Protein AF-A0A4Q3RCZ6-F1 (afdb_monomer)

Secondary structure (DSSP, 8-state):
---------HHHHHHHHHHHHHHHHHHHHHHHHIIIIIIS---TTS-TT-SSS--GGGG-HHHHHHHHHHHHHHHHHHHHHHHHHHHTT-HHHHHHHHHHHHHHHHHHHHHT---

Sequence (115 aa):
MTTLNIQRDKSAWLLFIATLLMTGLFAFINLSEFVTVGVLKQTSGYPFGGEGPTPWFYKSAQLYATVNLVFGLLYLLSLAIGVWAFIRVKKNVLIFCFSVSLFLILLQLLTGQSD

Nearest PDB structures (foldseek):
  6k4j-assembly1_A  TM=5.058E-01  e=6.735E+00  Homo sapiens

pLDDT: mean 89.98, std 12.88, range [39.69, 98.31]

Mean predicted aligned error: 5.43 Å

Radius of gyration: 17.47 Å; Cα contacts (8 Å, |Δi|>4): 115; chains: 1; bounding box: 36×32×52 Å

Structure (mmCIF, N/CA/C/O backbone):
data_AF-A0A4Q3RCZ6-F1
#
_entry.id   AF-A0A4Q3RCZ6-F1
#
loop_
_atom_site.group_PDB
_atom_site.id
_atom_site.type_symbol
_atom_site.label_atom_id
_atom_site.label_alt_id
_atom_site.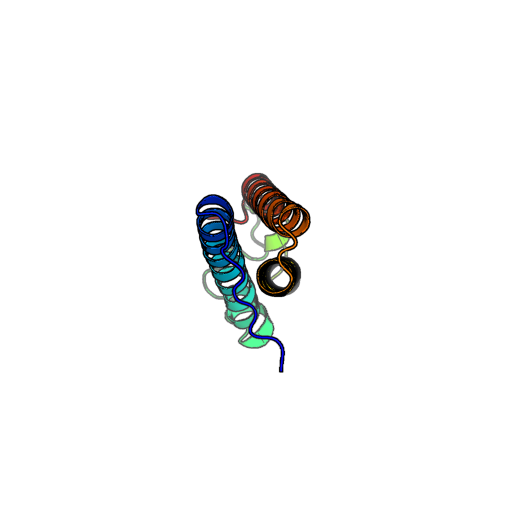label_comp_id
_atom_site.label_asym_id
_atom_site.label_entity_id
_atom_site.label_seq_id
_atom_site.pdbx_PDB_ins_code
_atom_site.Cartn_x
_atom_site.Cartn_y
_atom_site.Cartn_z
_atom_site.occupancy
_atom_site.B_iso_or_equiv
_atom_site.auth_seq_id
_atom_site.auth_comp_id
_atom_site.auth_asym_id
_atom_site.auth_atom_id
_atom_site.pdbx_PDB_model_num
ATOM 1 N N . MET A 1 1 ? -12.227 -18.454 28.952 1.00 40.47 1 MET A N 1
ATOM 2 C CA . MET A 1 1 ? -12.455 -18.234 27.508 1.00 40.47 1 MET A CA 1
ATOM 3 C C . MET A 1 1 ? -13.418 -17.060 27.391 1.00 40.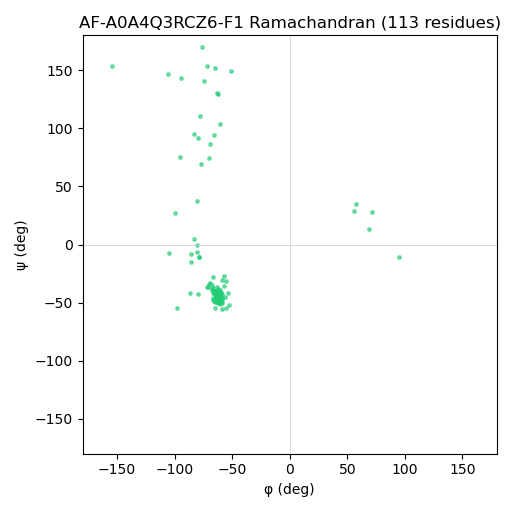47 1 MET A C 1
ATOM 5 O O . MET A 1 1 ? -14.615 -17.235 27.557 1.00 40.47 1 MET A O 1
ATOM 9 N N . THR A 1 2 ? -12.898 -15.836 27.313 1.00 39.69 2 THR A N 1
ATOM 10 C CA . THR A 1 2 ? -13.709 -14.612 27.384 1.00 39.69 2 THR A CA 1
ATOM 11 C C . THR A 1 2 ? -14.388 -14.402 26.038 1.00 39.69 2 THR A C 1
ATOM 13 O O . THR A 1 2 ? -13.726 -14.131 25.039 1.00 39.69 2 THR A O 1
ATOM 16 N N . THR A 1 3 ? -15.706 -14.570 25.995 1.00 45.50 3 THR A N 1
ATOM 17 C CA . THR A 1 3 ? -16.533 -14.227 24.839 1.00 45.50 3 THR A CA 1
ATOM 18 C C . THR A 1 3 ? -16.384 -12.732 24.567 1.00 45.50 3 THR A C 1
ATOM 20 O O . THR A 1 3 ? -16.924 -11.905 25.301 1.00 45.50 3 THR A O 1
ATOM 23 N N . LEU A 1 4 ? -15.613 -12.375 23.538 1.00 49.81 4 LEU A N 1
ATOM 24 C CA . LEU A 1 4 ? -15.500 -11.008 23.034 1.00 49.81 4 LEU A CA 1
ATOM 25 C C . LEU A 1 4 ? -16.815 -10.629 22.342 1.00 49.81 4 LEU A C 1
ATOM 27 O O . LEU A 1 4 ? -16.893 -10.568 21.118 1.00 49.81 4 LEU A O 1
ATOM 31 N N . ASN A 1 5 ? -17.861 -10.369 23.127 1.00 50.25 5 ASN A N 1
ATOM 32 C CA . ASN A 1 5 ? -19.045 -9.672 22.644 1.00 50.25 5 ASN A CA 1
ATOM 33 C C . ASN A 1 5 ? -18.709 -8.176 22.548 1.00 50.25 5 ASN A C 1
ATOM 35 O O . ASN A 1 5 ? -19.121 -7.363 23.371 1.00 50.25 5 ASN A O 1
ATOM 39 N N . ILE A 1 6 ? -17.846 -7.824 21.592 1.00 58.03 6 ILE A N 1
ATOM 40 C CA . ILE A 1 6 ? -17.531 -6.432 21.286 1.00 58.03 6 ILE A CA 1
ATOM 41 C C . ILE A 1 6 ? -18.628 -5.943 20.348 1.00 58.03 6 ILE A C 1
ATOM 43 O O . ILE A 1 6 ? -18.549 -6.117 19.129 1.00 58.03 6 ILE A O 1
ATOM 47 N N . GLN A 1 7 ? -19.652 -5.314 20.916 1.00 67.00 7 GLN A N 1
ATOM 48 C CA . GLN A 1 7 ? -20.619 -4.549 20.143 1.00 67.00 7 GLN A CA 1
ATOM 49 C C . GLN A 1 7 ? -19.890 -3.336 19.538 1.00 67.00 7 GLN A C 1
ATOM 51 O O . GLN A 1 7 ? -19.687 -2.315 20.192 1.00 67.00 7 GLN A O 1
ATOM 56 N N . ARG A 1 8 ? -19.408 -3.476 18.298 1.00 72.81 8 ARG A N 1
ATOM 57 C CA . ARG A 1 8 ? -18.763 -2.384 17.556 1.00 72.81 8 ARG A CA 1
ATOM 58 C C . ARG A 1 8 ? -19.815 -1.389 17.081 1.00 72.81 8 ARG A C 1
ATOM 60 O O . ARG A 1 8 ? -20.884 -1.784 16.614 1.00 72.81 8 ARG A O 1
ATOM 67 N N . ASP A 1 9 ? -19.484 -0.103 17.142 1.00 84.00 9 ASP A N 1
ATOM 68 C CA . ASP A 1 9 ? -20.314 0.921 16.520 1.00 84.00 9 ASP A CA 1
ATOM 69 C C . ASP A 1 9 ? -20.333 0.736 14.983 1.00 84.00 9 ASP A C 1
ATOM 71 O O . ASP A 1 9 ? -19.399 0.197 14.375 1.00 84.00 9 ASP A O 1
ATOM 75 N N . LYS A 1 10 ? -21.423 1.158 14.329 1.00 88.44 10 LYS A N 1
ATOM 76 C CA . LYS A 1 10 ? -21.555 1.059 12.862 1.00 88.44 10 LYS A CA 1
ATOM 77 C C . LYS A 1 10 ? -20.433 1.819 12.140 1.00 88.44 10 LYS A C 1
ATOM 79 O O . LYS A 1 10 ? -20.000 1.407 11.069 1.00 88.44 10 LYS A O 1
ATOM 84 N N . SER A 1 11 ? -19.933 2.900 12.743 1.00 89.44 11 SER A N 1
ATOM 85 C CA . SER A 1 11 ? -18.878 3.735 12.161 1.00 89.44 11 SER A CA 1
ATOM 86 C C . SER A 1 11 ? -17.527 3.020 12.058 1.00 89.44 11 SER A C 1
ATOM 88 O O . SER A 1 11 ? -16.815 3.210 11.081 1.00 89.44 11 SER A O 1
ATOM 90 N N . ALA A 1 12 ? -17.183 2.158 13.015 1.00 89.88 12 ALA A N 1
ATOM 91 C CA . ALA A 1 12 ? -15.951 1.385 13.030 1.00 89.88 12 ALA A CA 1
ATOM 92 C C . ALA A 1 12 ? -15.990 0.282 11.974 1.00 89.88 12 ALA A C 1
ATOM 94 O O . ALA A 1 12 ? -14.972 0.017 11.343 1.00 89.88 12 ALA A O 1
ATOM 95 N N . TRP A 1 13 ? -17.160 -0.324 11.749 1.00 92.81 13 TRP A N 1
ATOM 96 C CA . TRP A 1 13 ? -17.368 -1.248 10.633 1.00 92.81 13 TRP A CA 1
ATOM 97 C C . TRP A 1 13 ? -17.206 -0.553 9.285 1.00 92.81 13 TRP A C 1
ATOM 99 O O . TRP A 1 13 ? -16.440 -1.029 8.453 1.00 92.81 13 TRP A O 1
ATOM 109 N N . LEU A 1 14 ? -17.869 0.591 9.090 1.00 95.00 14 LEU A N 1
ATOM 110 C CA . LEU A 1 14 ? -17.752 1.373 7.857 1.00 95.00 14 LEU A CA 1
ATOM 111 C C . LEU A 1 14 ? -16.306 1.804 7.596 1.00 95.00 14 LEU A C 1
ATOM 113 O O . LEU A 1 14 ? -15.786 1.583 6.506 1.00 95.00 14 LEU A O 1
ATOM 117 N N . LEU A 1 15 ? -15.634 2.349 8.612 1.00 94.88 15 LEU A N 1
ATOM 118 C CA . LEU A 1 15 ? -14.241 2.774 8.508 1.00 94.88 15 LEU A CA 1
ATOM 119 C C . LEU A 1 15 ? -13.305 1.599 8.208 1.00 94.88 15 LEU A C 1
ATOM 121 O O . LEU A 1 15 ? -12.370 1.747 7.424 1.00 94.88 15 LEU A O 1
ATOM 125 N N . PHE A 1 16 ? -13.554 0.430 8.803 1.00 95.69 16 PHE A N 1
ATOM 126 C CA . PHE A 1 16 ? -12.751 -0.762 8.553 1.00 95.69 16 PHE A CA 1
ATOM 127 C C . PHE A 1 16 ? -12.923 -1.263 7.125 1.00 95.69 16 PHE A C 1
ATOM 129 O O . PHE A 1 16 ? -11.924 -1.483 6.452 1.00 95.69 16 PHE A O 1
ATOM 136 N N . ILE A 1 17 ? -14.163 -1.383 6.645 1.00 96.88 17 ILE A N 1
ATOM 137 C CA . ILE A 1 17 ? -14.449 -1.813 5.271 1.00 96.88 17 ILE A CA 1
ATOM 138 C C . ILE A 1 17 ? -13.820 -0.837 4.271 1.00 96.88 17 ILE A C 1
ATOM 140 O O . ILE A 1 17 ? -13.135 -1.275 3.352 1.00 96.88 17 ILE A O 1
ATOM 144 N N . ALA A 1 18 ? -13.978 0.473 4.483 1.00 96.56 18 ALA A N 1
ATOM 145 C CA . ALA A 1 18 ? -13.370 1.492 3.629 1.00 96.56 18 ALA A CA 1
ATOM 146 C C . ALA A 1 18 ? -11.835 1.388 3.616 1.00 96.56 18 ALA A C 1
ATOM 148 O O . ALA A 1 18 ? -11.226 1.350 2.549 1.00 96.56 18 ALA A O 1
ATOM 149 N N . THR A 1 19 ? -11.210 1.278 4.793 1.00 96.62 19 THR A N 1
ATOM 150 C CA . THR A 1 19 ? -9.753 1.100 4.913 1.00 96.62 19 THR A CA 1
ATOM 151 C C . THR A 1 19 ? -9.289 -0.180 4.227 1.00 96.62 19 THR A C 1
ATOM 153 O O . THR A 1 19 ? -8.299 -0.153 3.502 1.00 96.62 19 THR A O 1
ATOM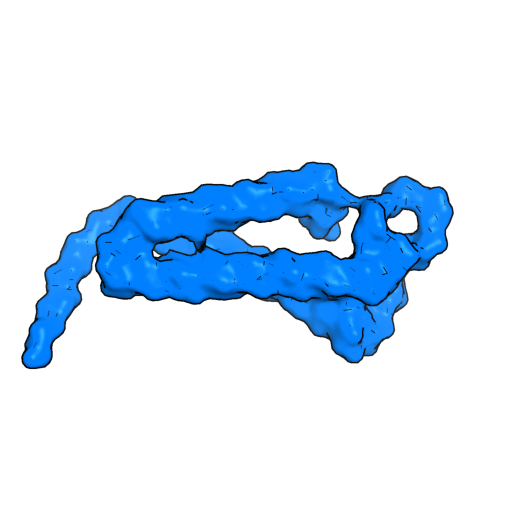 156 N N . LEU A 1 20 ? -9.994 -1.293 4.433 1.00 97.50 20 LEU A N 1
ATOM 157 C CA . LEU A 1 20 ? -9.631 -2.605 3.908 1.00 97.50 20 LEU A CA 1
ATOM 158 C C . LEU A 1 20 ? -9.723 -2.652 2.384 1.00 97.50 20 LEU A C 1
ATOM 160 O O . LEU A 1 20 ? -8.786 -3.113 1.742 1.00 97.50 20 LEU A O 1
ATOM 164 N N . LEU A 1 21 ? -10.813 -2.142 1.805 1.00 97.38 21 LEU A N 1
ATOM 165 C CA . LEU A 1 21 ? -10.971 -2.081 0.352 1.00 97.38 21 LEU A CA 1
ATOM 166 C C . LEU A 1 21 ? -9.905 -1.188 -0.279 1.00 97.38 21 LEU A C 1
ATOM 168 O O . LEU A 1 21 ? -9.272 -1.587 -1.250 1.00 97.38 21 LEU A O 1
ATOM 172 N N . MET A 1 22 ? -9.667 -0.013 0.303 1.00 95.94 22 MET A N 1
ATOM 173 C CA . MET A 1 22 ? -8.689 0.940 -0.209 1.00 95.94 22 MET A CA 1
ATOM 174 C C . MET A 1 22 ? -7.261 0.383 -0.127 1.00 95.94 22 MET A C 1
ATOM 176 O O . MET A 1 22 ? -6.571 0.287 -1.135 1.00 95.94 22 MET A O 1
ATOM 180 N N . THR A 1 23 ? -6.816 -0.045 1.055 1.00 97.25 23 THR A N 1
ATOM 181 C CA . THR A 1 23 ? -5.457 -0.588 1.229 1.00 97.25 23 THR A CA 1
ATOM 182 C C . THR A 1 23 ? -5.254 -1.899 0.479 1.00 97.25 23 THR A C 1
ATOM 184 O O . THR A 1 23 ? -4.206 -2.084 -0.129 1.00 97.25 23 THR A O 1
ATOM 187 N N . GLY A 1 24 ? -6.250 -2.787 0.468 1.00 97.06 24 GLY A N 1
ATOM 188 C CA . GLY A 1 24 ? -6.190 -4.050 -0.263 1.00 97.06 24 GLY A CA 1
ATOM 189 C C . GLY A 1 24 ? -6.080 -3.849 -1.772 1.00 97.06 24 GLY A C 1
ATOM 190 O O . GLY A 1 24 ? -5.207 -4.445 -2.399 1.00 97.06 24 GLY A O 1
ATOM 191 N N . LEU A 1 25 ? -6.912 -2.973 -2.347 1.00 97.00 25 LEU A N 1
ATOM 192 C CA . LEU A 1 25 ? -6.886 -2.667 -3.779 1.00 97.00 25 LEU A CA 1
ATOM 193 C C . LEU A 1 25 ? -5.546 -2.056 -4.198 1.00 97.00 25 LEU A C 1
ATOM 195 O O . LEU A 1 25 ? -4.913 -2.542 -5.132 1.00 97.00 25 LEU A O 1
ATOM 199 N N . PHE A 1 26 ? -5.081 -1.025 -3.492 1.00 96.94 26 PHE A N 1
ATOM 200 C CA . PHE A 1 26 ? -3.835 -0.354 -3.855 1.00 96.94 26 PHE A CA 1
ATOM 201 C C . PHE A 1 26 ? -2.597 -1.221 -3.594 1.00 96.94 26 PHE A C 1
ATOM 203 O O . PHE A 1 26 ? -1.655 -1.174 -4.387 1.00 96.94 26 PHE A O 1
ATOM 210 N N . ALA A 1 27 ? -2.598 -2.060 -2.551 1.00 98.06 27 ALA A N 1
ATOM 211 C CA . ALA A 1 27 ? -1.555 -3.066 -2.367 1.00 98.06 27 ALA A CA 1
ATOM 212 C C . ALA A 1 27 ? -1.522 -4.043 -3.548 1.00 98.06 27 ALA A C 1
ATOM 214 O O . ALA A 1 27 ? -0.448 -4.310 -4.080 1.00 98.06 27 ALA A O 1
ATOM 215 N N . PHE A 1 28 ? -2.686 -4.539 -3.982 1.00 97.50 28 PHE A N 1
ATOM 216 C CA . PHE A 1 28 ? -2.784 -5.461 -5.110 1.00 97.50 28 PHE A CA 1
ATOM 217 C C . PHE A 1 28 ? -2.248 -4.843 -6.404 1.00 97.50 28 PHE A C 1
ATOM 219 O O . PHE A 1 28 ? -1.369 -5.437 -7.020 1.00 97.50 28 PHE A O 1
ATOM 226 N N . ILE A 1 29 ? -2.704 -3.639 -6.771 1.00 96.81 29 ILE A N 1
ATOM 227 C CA . ILE A 1 29 ? -2.252 -2.933 -7.982 1.00 96.81 29 ILE A CA 1
ATOM 228 C C . ILE A 1 29 ? -0.726 -2.779 -7.968 1.00 96.81 29 ILE A C 1
ATOM 230 O O . ILE A 1 29 ? -0.040 -3.261 -8.866 1.00 96.81 29 ILE A O 1
ATOM 234 N N . ASN A 1 30 ? -0.172 -2.196 -6.904 1.00 97.62 30 ASN A N 1
ATOM 235 C CA . ASN A 1 30 ? 1.260 -1.908 -6.826 1.00 97.62 30 ASN A CA 1
ATOM 236 C C . ASN A 1 30 ? 2.113 -3.193 -6.792 1.00 97.62 30 ASN A C 1
ATOM 238 O O . ASN A 1 30 ? 3.138 -3.287 -7.465 1.00 97.62 30 ASN A O 1
ATOM 242 N N . LEU A 1 31 ? 1.697 -4.222 -6.049 1.00 98.00 31 LEU A N 1
ATOM 243 C CA . LEU A 1 31 ? 2.427 -5.494 -6.034 1.00 98.00 31 LEU A CA 1
ATOM 244 C C . LEU A 1 31 ? 2.311 -6.239 -7.367 1.00 98.00 31 LEU A C 1
ATOM 246 O O . LEU A 1 31 ? 3.272 -6.891 -7.768 1.00 98.00 31 LEU A O 1
ATOM 250 N N . SER A 1 32 ? 1.179 -6.125 -8.067 1.00 97.50 32 SER A N 1
ATOM 251 C CA . SER A 1 32 ? 1.014 -6.714 -9.397 1.00 97.50 32 SER A CA 1
ATOM 252 C C . SER A 1 32 ? 1.966 -6.078 -10.411 1.00 97.50 32 SER A C 1
ATOM 254 O O . SER A 1 32 ? 2.677 -6.807 -11.097 1.00 97.50 32 SER A O 1
ATOM 256 N N . GLU A 1 33 ? 2.107 -4.750 -10.404 1.00 96.44 33 GLU A N 1
ATOM 257 C CA . GLU A 1 33 ? 3.082 -4.033 -11.234 1.00 96.44 33 GLU A CA 1
ATOM 258 C C . GLU A 1 33 ? 4.527 -4.423 -10.901 1.00 96.44 33 GLU A C 1
ATOM 260 O O . GLU A 1 33 ? 5.348 -4.663 -11.792 1.00 96.44 33 GLU A O 1
ATOM 265 N N . PHE A 1 34 ? 4.850 -4.569 -9.611 1.00 97.56 34 PHE A N 1
ATOM 266 C CA . PHE A 1 34 ? 6.154 -5.088 -9.200 1.00 97.56 34 PHE A CA 1
ATOM 267 C C . PHE A 1 34 ? 6.403 -6.509 -9.724 1.00 97.56 34 PHE A C 1
ATOM 269 O O . PHE A 1 34 ? 7.507 -6.802 -10.184 1.00 97.56 34 PHE A O 1
ATOM 276 N N . VAL A 1 35 ? 5.411 -7.40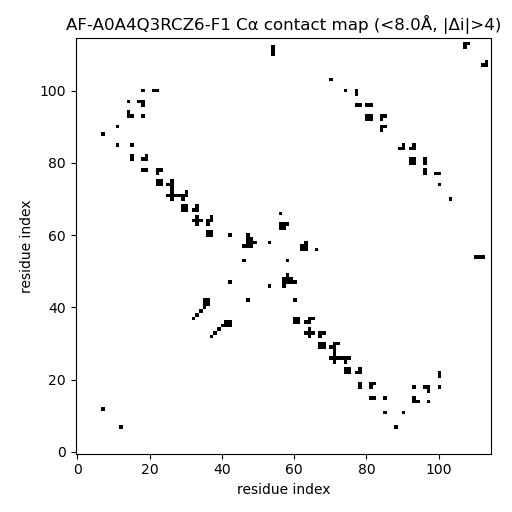0 -9.678 1.00 97.81 35 VAL A N 1
ATOM 277 C CA . VAL A 1 35 ? 5.558 -8.760 -10.213 1.00 97.81 35 VAL A CA 1
ATOM 278 C C . VAL A 1 35 ? 5.752 -8.717 -11.729 1.00 97.81 35 VAL A C 1
ATOM 280 O O . VAL A 1 35 ? 6.712 -9.303 -12.223 1.00 97.81 35 VAL A O 1
ATOM 283 N N . THR A 1 36 ? 4.916 -7.986 -12.461 1.00 97.00 36 THR A N 1
ATOM 284 C CA . THR A 1 36 ? 4.976 -7.869 -13.925 1.00 97.00 36 THR A CA 1
ATOM 285 C C . THR A 1 36 ? 6.320 -7.316 -14.402 1.00 97.00 36 THR A C 1
ATOM 287 O O . THR A 1 36 ? 7.036 -7.964 -15.172 1.00 97.00 36 THR A O 1
ATOM 290 N N . VAL A 1 37 ? 6.726 -6.150 -13.899 1.00 96.81 37 VAL A N 1
ATOM 291 C CA . VAL A 1 37 ? 7.933 -5.459 -14.378 1.00 96.81 37 VAL A CA 1
ATOM 292 C C . VAL A 1 37 ? 9.191 -5.946 -13.656 1.00 96.81 37 VAL A C 1
ATOM 294 O O . VAL A 1 37 ? 10.242 -6.154 -14.268 1.00 96.81 37 VAL A O 1
ATOM 297 N N . GLY A 1 38 ? 9.109 -6.142 -12.343 1.00 95.19 38 GLY A N 1
ATOM 298 C CA . GLY A 1 38 ? 10.248 -6.475 -11.489 1.00 95.19 38 GLY A CA 1
ATOM 299 C C . GLY A 1 38 ? 10.646 -7.947 -11.535 1.00 95.19 38 GLY A C 1
ATOM 300 O O . GLY A 1 38 ? 11.843 -8.236 -11.614 1.00 95.19 38 GLY A O 1
ATOM 301 N N . VAL A 1 39 ? 9.674 -8.864 -11.515 1.00 96.75 39 VAL A N 1
ATOM 302 C CA . VAL A 1 39 ? 9.921 -10.317 -11.457 1.00 96.75 39 VAL A CA 1
ATOM 303 C C . VAL A 1 39 ? 9.846 -10.949 -12.843 1.00 96.75 39 VAL A C 1
ATOM 305 O O . VAL A 1 39 ? 10.808 -11.577 -13.277 1.00 96.75 39 VAL A O 1
ATOM 308 N N . LEU A 1 40 ? 8.738 -10.745 -13.559 1.00 97.19 40 LEU A N 1
ATOM 309 C CA . LEU A 1 40 ? 8.497 -11.333 -14.880 1.00 97.19 40 LEU A CA 1
ATOM 310 C C . LEU A 1 40 ? 9.230 -10.597 -16.008 1.00 97.19 40 LEU A C 1
ATOM 312 O O . LEU A 1 40 ? 9.284 -11.104 -17.126 1.00 97.19 40 LEU A O 1
ATOM 316 N N . LYS A 1 41 ? 9.807 -9.421 -15.720 1.00 96.06 41 LYS A N 1
ATOM 317 C CA . LYS A 1 41 ? 10.546 -8.580 -16.679 1.00 96.06 41 LYS A CA 1
ATOM 318 C C . LYS A 1 41 ? 9.727 -8.216 -17.923 1.00 96.06 41 LYS A C 1
ATOM 320 O O . LYS A 1 41 ? 10.286 -7.973 -18.990 1.00 96.06 41 LYS A O 1
ATOM 325 N N . GLN A 1 42 ? 8.405 -8.147 -17.788 1.00 95.50 42 GL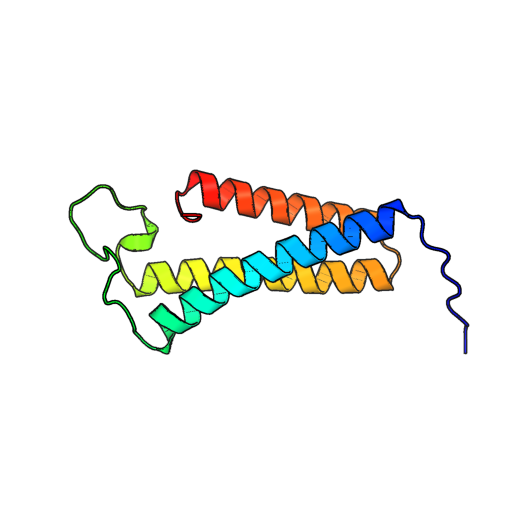N A N 1
ATOM 326 C CA . GLN A 1 42 ? 7.507 -7.738 -18.861 1.00 95.50 42 GLN A CA 1
ATOM 327 C C . GLN A 1 42 ? 7.510 -6.211 -18.956 1.00 95.50 42 GLN A C 1
ATOM 329 O O . GLN A 1 42 ? 6.773 -5.527 -18.258 1.00 95.50 42 GLN A O 1
ATOM 334 N N . THR A 1 43 ? 8.399 -5.674 -19.791 1.00 92.94 43 THR A N 1
ATOM 335 C CA . THR A 1 43 ? 8.595 -4.223 -19.967 1.00 92.94 43 THR A CA 1
ATOM 336 C C . THR A 1 43 ? 8.014 -3.680 -21.271 1.00 92.94 43 THR A C 1
ATOM 338 O O . THR A 1 43 ? 8.003 -2.468 -21.481 1.00 92.94 43 THR A O 1
ATOM 341 N N . SER A 1 44 ? 7.536 -4.559 -22.157 1.00 88.38 44 SER A N 1
ATOM 342 C CA . SER A 1 44 ? 6.897 -4.161 -23.412 1.00 88.38 44 SER A CA 1
ATOM 343 C C . SER A 1 44 ? 5.615 -3.377 -23.123 1.00 88.38 44 SER A C 1
ATOM 345 O O . SER A 1 44 ? 4.799 -3.816 -22.320 1.00 88.38 44 SER A O 1
ATOM 347 N N . GLY A 1 45 ? 5.451 -2.215 -23.759 1.00 85.12 45 GLY A N 1
ATOM 348 C CA . GLY A 1 45 ? 4.291 -1.337 -23.568 1.00 85.12 45 GLY A CA 1
ATOM 349 C C . GLY A 1 45 ? 4.485 -0.215 -22.544 1.00 85.12 45 GLY A C 1
ATOM 350 O O . GLY A 1 45 ? 3.684 0.713 -22.524 1.00 85.12 45 GLY A O 1
ATOM 351 N N . TYR A 1 46 ? 5.565 -0.234 -21.757 1.00 89.19 46 TYR A N 1
ATOM 352 C CA . TYR A 1 46 ? 5.895 0.858 -20.840 1.00 89.19 46 TYR A CA 1
ATOM 353 C C . TYR A 1 46 ? 6.867 1.857 -21.494 1.00 89.19 46 TYR A C 1
ATOM 355 O O . TYR A 1 46 ? 7.791 1.441 -22.199 1.00 89.19 46 TYR A O 1
ATOM 363 N N . PRO A 1 47 ? 6.740 3.170 -21.230 1.00 90.75 47 PRO A N 1
ATOM 364 C CA . PRO A 1 47 ? 7.569 4.211 -21.845 1.00 90.75 47 PRO A CA 1
ATOM 365 C C . PRO A 1 47 ? 8.949 4.351 -21.169 1.00 90.75 47 PRO A C 1
ATOM 367 O O . PRO A 1 47 ? 9.454 5.460 -20.986 1.00 90.75 47 PRO A O 1
ATOM 370 N N . PHE A 1 48 ? 9.560 3.240 -20.743 1.00 91.38 48 PHE A N 1
ATOM 371 C CA . PHE A 1 48 ? 10.817 3.277 -19.996 1.00 91.38 48 PHE A CA 1
ATOM 372 C C . PHE A 1 48 ? 11.952 3.889 -20.824 1.00 91.38 48 PHE A C 1
ATOM 374 O O . PHE A 1 48 ? 12.207 3.461 -21.946 1.00 91.38 48 PHE A O 1
ATOM 381 N N . GLY A 1 49 ? 12.666 4.858 -20.245 1.00 79.62 49 GLY A N 1
ATOM 382 C CA . GLY A 1 49 ? 13.821 5.494 -20.891 1.00 79.62 49 GLY A CA 1
ATOM 383 C C . GLY A 1 49 ? 13.488 6.371 -22.107 1.00 79.62 49 GLY A C 1
ATOM 384 O O . GLY A 1 49 ? 14.402 6.730 -22.844 1.00 79.62 49 GLY A O 1
ATOM 385 N N . GLY A 1 50 ? 12.213 6.708 -22.330 1.00 77.44 50 GLY A N 1
ATOM 386 C CA . GLY A 1 50 ? 11.800 7.620 -23.398 1.00 77.44 50 GLY A CA 1
ATOM 387 C C . GLY A 1 50 ? 12.185 9.081 -23.129 1.00 77.44 50 GLY A C 1
ATOM 388 O O . GLY A 1 50 ? 12.297 9.508 -21.983 1.00 77.44 50 GLY A O 1
ATOM 389 N N . GLU A 1 51 ? 12.347 9.862 -24.200 1.00 69.19 51 GLU A N 1
ATOM 390 C CA . GLU A 1 51 ? 12.665 11.304 -24.143 1.00 69.19 51 GLU A CA 1
ATOM 391 C C . GLU A 1 51 ? 11.432 12.197 -23.883 1.00 69.19 51 GLU A C 1
ATOM 393 O O . GLU A 1 51 ? 11.557 13.409 -23.707 1.00 69.19 51 GLU A O 1
ATOM 398 N N . GLY A 1 52 ? 10.229 11.613 -23.867 1.00 72.62 52 GLY A N 1
ATOM 399 C CA . GLY A 1 52 ? 8.975 12.325 -23.618 1.00 72.62 52 GLY A CA 1
ATOM 400 C C . GLY A 1 52 ? 8.743 12.669 -22.139 1.00 72.62 52 GLY A C 1
ATOM 401 O O . GLY A 1 52 ? 9.452 12.174 -21.260 1.00 72.62 52 GLY A O 1
ATOM 402 N N . PRO A 1 53 ? 7.727 13.495 -21.827 1.00 80.00 53 PRO A N 1
ATOM 403 C CA . PRO A 1 53 ? 7.366 13.823 -20.452 1.00 80.00 53 PRO A CA 1
ATOM 404 C C . PRO A 1 53 ? 6.760 12.597 -19.760 1.00 80.00 53 PRO A C 1
ATOM 406 O O . PRO A 1 53 ? 5.550 12.399 -19.747 1.00 80.00 53 PRO A O 1
ATOM 409 N N . THR A 1 54 ? 7.615 11.755 -19.189 1.00 84.00 54 THR A N 1
ATOM 410 C CA . THR A 1 54 ? 7.206 10.628 -18.349 1.00 84.00 54 THR A CA 1
ATOM 411 C C . THR A 1 54 ? 7.477 10.938 -16.881 1.00 84.00 54 THR A C 1
ATOM 413 O O . THR A 1 54 ? 8.494 11.576 -16.577 1.00 84.00 54 THR A O 1
ATOM 416 N N . PRO A 1 55 ? 6.641 10.447 -15.952 1.00 88.38 55 PRO A N 1
ATOM 417 C CA . PRO A 1 55 ? 6.941 10.523 -14.530 1.00 88.38 55 PRO A CA 1
ATOM 418 C C . PRO A 1 55 ? 8.341 9.997 -14.191 1.00 88.38 55 PRO A C 1
ATOM 420 O O . PRO A 1 55 ? 8.863 9.080 -14.825 1.00 88.38 55 PRO A O 1
ATOM 423 N N . TRP A 1 56 ? 8.958 10.555 -13.149 1.00 89.06 56 TRP A N 1
ATOM 424 C CA . TRP A 1 56 ? 10.363 10.296 -12.809 1.00 89.06 56 TRP A CA 1
ATOM 425 C C . TRP A 1 56 ? 10.691 8.812 -12.570 1.00 89.06 56 TRP A C 1
ATOM 427 O O . TRP A 1 56 ? 11.833 8.395 -12.770 1.00 89.06 56 TRP A O 1
ATOM 437 N N . PHE A 1 57 ? 9.710 8.015 -12.144 1.00 90.25 57 PHE A N 1
ATOM 438 C CA . PHE A 1 57 ? 9.876 6.593 -11.855 1.00 90.25 57 PHE A CA 1
ATOM 439 C C . PHE A 1 57 ? 9.887 5.718 -13.123 1.00 90.25 57 PHE A C 1
ATOM 441 O O . PHE A 1 57 ? 10.327 4.575 -13.052 1.00 90.25 57 PHE A O 1
ATOM 448 N N . TYR A 1 58 ? 9.530 6.262 -14.294 1.00 92.25 58 TYR A N 1
ATOM 449 C CA . TYR A 1 58 ? 9.677 5.606 -15.602 1.00 92.25 58 TYR A CA 1
ATOM 450 C C . TYR A 1 58 ? 11.096 5.684 -16.191 1.00 92.25 58 TYR A C 1
ATOM 452 O O . TYR A 1 58 ? 11.358 5.113 -17.249 1.00 92.25 58 TYR A O 1
ATOM 460 N N . LYS A 1 59 ? 12.058 6.323 -15.510 1.00 90.81 59 LYS A N 1
ATOM 461 C CA . LYS A 1 59 ? 13.456 6.391 -15.982 1.00 90.81 59 LYS A CA 1
ATOM 462 C C . LYS A 1 59 ? 14.081 5.018 -16.241 1.00 90.81 59 LYS A C 1
ATOM 464 O O . LYS A 1 59 ? 14.938 4.891 -17.108 1.00 90.81 59 LYS A O 1
ATOM 469 N N . SER A 1 60 ? 13.682 3.995 -15.488 1.00 93.31 60 SER A N 1
ATOM 470 C CA . SER A 1 60 ? 14.076 2.612 -15.745 1.00 93.31 60 SER A CA 1
ATOM 471 C C . SER A 1 60 ? 13.039 1.639 -15.193 1.00 93.31 60 SER A C 1
ATOM 473 O O . SER A 1 60 ? 12.376 1.925 -14.196 1.00 93.31 60 SER A O 1
ATOM 475 N N . ALA A 1 61 ? 12.955 0.450 -15.793 1.00 94.38 61 ALA A N 1
ATOM 476 C CA . ALA A 1 61 ? 12.089 -0.625 -15.307 1.00 94.38 61 ALA A CA 1
ATOM 477 C C . ALA A 1 61 ? 12.396 -1.008 -13.846 1.00 94.38 61 ALA A C 1
ATOM 479 O O . ALA A 1 61 ? 11.492 -1.296 -13.066 1.00 94.38 61 ALA A O 1
ATOM 480 N N . GLN A 1 62 ? 13.675 -0.967 -13.451 1.00 95.06 62 GLN A N 1
ATOM 481 C CA . GLN A 1 62 ? 14.089 -1.263 -12.080 1.00 95.06 62 GLN A CA 1
ATOM 482 C C . GLN A 1 62 ? 13.571 -0.214 -11.091 1.00 95.06 62 GLN A C 1
ATOM 484 O O . GLN A 1 62 ? 13.115 -0.574 -10.004 1.00 95.06 62 GLN A O 1
ATOM 489 N N . LEU A 1 63 ? 13.630 1.072 -11.455 1.00 95.06 63 LEU A N 1
ATOM 490 C CA . LEU A 1 63 ? 13.120 2.146 -10.610 1.00 95.06 63 LEU A CA 1
ATOM 491 C C . LEU A 1 63 ? 11.601 2.043 -10.468 1.00 95.06 63 LEU A C 1
ATOM 493 O O . LEU A 1 63 ? 11.106 2.027 -9.345 1.00 95.06 63 LEU A O 1
ATOM 497 N N . TYR A 1 64 ? 10.893 1.873 -11.585 1.00 95.31 64 TYR A N 1
ATOM 498 C CA . TYR A 1 64 ? 9.447 1.662 -11.621 1.00 95.31 64 TYR A CA 1
ATOM 499 C C . TYR A 1 64 ? 9.014 0.503 -10.716 1.00 95.31 64 TYR A C 1
ATOM 501 O O . TYR A 1 64 ? 8.163 0.667 -9.842 1.00 95.31 64 TYR A O 1
ATOM 509 N N . ALA A 1 65 ? 9.642 -0.665 -10.875 1.00 96.94 65 ALA A N 1
ATOM 510 C CA . ALA A 1 65 ? 9.334 -1.839 -10.068 1.00 96.94 65 ALA A CA 1
ATOM 511 C C . ALA A 1 65 ? 9.620 -1.595 -8.578 1.00 96.94 65 ALA A C 1
ATOM 513 O O . ALA A 1 65 ? 8.826 -1.982 -7.725 1.00 96.94 65 ALA A O 1
ATOM 514 N N . THR A 1 66 ? 10.725 -0.918 -8.250 1.00 97.50 66 THR A N 1
ATOM 515 C CA . THR A 1 66 ? 11.084 -0.611 -6.856 1.00 97.50 66 THR A CA 1
ATOM 516 C C . THR A 1 66 ? 10.068 0.327 -6.208 1.00 97.50 66 THR A C 1
ATOM 518 O O . THR A 1 66 ? 9.661 0.098 -5.072 1.00 97.50 66 THR A O 1
ATOM 521 N N . VAL A 1 67 ? 9.624 1.357 -6.929 1.00 96.38 67 VAL A N 1
ATOM 522 C CA . VAL A 1 67 ? 8.603 2.296 -6.447 1.00 96.38 67 VAL A CA 1
ATOM 523 C C . VAL A 1 67 ? 7.295 1.559 -6.163 1.00 96.38 67 VAL A C 1
ATOM 525 O O . VAL A 1 67 ? 6.763 1.663 -5.057 1.00 96.38 67 VAL A O 1
ATOM 528 N N . ASN A 1 68 ? 6.827 0.741 -7.106 1.00 97.31 68 ASN A N 1
ATOM 529 C CA . ASN A 1 68 ? 5.630 -0.079 -6.927 1.00 97.31 68 ASN A CA 1
ATOM 530 C C . ASN A 1 68 ? 5.768 -1.079 -5.766 1.00 97.31 68 ASN A C 1
ATOM 532 O O . ASN A 1 68 ? 4.849 -1.222 -4.965 1.00 97.31 68 ASN A O 1
ATOM 536 N N . LEU A 1 69 ? 6.934 -1.700 -5.573 1.00 98.06 69 LEU A N 1
ATOM 537 C CA . LEU A 1 69 ? 7.171 -2.554 -4.406 1.00 98.06 69 LEU A CA 1
ATOM 538 C C . LEU A 1 69 ? 7.029 -1.780 -3.091 1.00 98.06 69 LEU A C 1
ATOM 540 O O . LEU A 1 69 ? 6.342 -2.240 -2.181 1.00 98.06 69 LEU A O 1
ATOM 544 N N . VAL A 1 70 ? 7.663 -0.608 -2.986 1.00 98.00 70 VAL A N 1
ATOM 545 C CA . VAL A 1 70 ? 7.625 0.211 -1.766 1.00 98.00 70 VAL A CA 1
ATOM 546 C C . VAL A 1 70 ? 6.189 0.599 -1.428 1.00 98.00 70 VAL A C 1
ATOM 548 O O . VAL A 1 70 ? 5.748 0.365 -0.303 1.00 98.00 70 VAL A O 1
ATOM 551 N N . PHE A 1 71 ? 5.426 1.122 -2.388 1.00 97.56 71 PHE A N 1
ATOM 552 C CA . PHE A 1 71 ? 4.024 1.466 -2.146 1.00 97.56 71 PHE A CA 1
ATOM 553 C C . PHE A 1 71 ? 3.164 0.244 -1.835 1.00 97.56 71 PHE A C 1
ATOM 555 O O . PHE A 1 71 ? 2.372 0.286 -0.895 1.00 97.56 71 PHE A O 1
ATOM 562 N N . GLY A 1 72 ? 3.353 -0.860 -2.560 1.00 97.81 72 GLY A N 1
ATOM 563 C CA . GLY A 1 72 ? 2.658 -2.117 -2.298 1.00 97.81 72 GLY A CA 1
ATOM 564 C C . GLY A 1 72 ? 2.867 -2.602 -0.862 1.00 97.81 72 GLY A C 1
ATOM 565 O O . GLY A 1 72 ? 1.903 -2.941 -0.177 1.00 97.81 72 GLY A O 1
ATOM 566 N N . LEU A 1 73 ? 4.107 -2.549 -0.366 1.00 98.31 73 LEU A N 1
ATOM 567 C CA . LEU A 1 73 ? 4.439 -2.899 1.017 1.00 98.31 73 LEU A CA 1
ATOM 568 C C . LEU A 1 73 ? 3.861 -1.909 2.035 1.00 98.31 73 LEU A C 1
ATOM 570 O O . LEU A 1 73 ? 3.399 -2.340 3.090 1.00 98.31 73 LEU A O 1
ATOM 574 N N . LEU A 1 74 ? 3.840 -0.607 1.737 1.00 98.06 74 LEU A N 1
ATOM 575 C CA . LEU A 1 74 ? 3.227 0.398 2.613 1.00 98.06 74 LEU A CA 1
ATOM 576 C C . LEU A 1 74 ? 1.715 0.178 2.757 1.00 98.06 74 LEU A C 1
ATOM 578 O O . LEU A 1 74 ? 1.196 0.200 3.875 1.00 98.06 74 LEU A O 1
ATOM 582 N N . TYR A 1 75 ? 1.011 -0.098 1.656 1.00 98.12 75 TYR A N 1
ATOM 583 C CA . TYR A 1 75 ? -0.414 -0.427 1.703 1.00 98.12 75 TYR A CA 1
ATOM 584 C C . TYR A 1 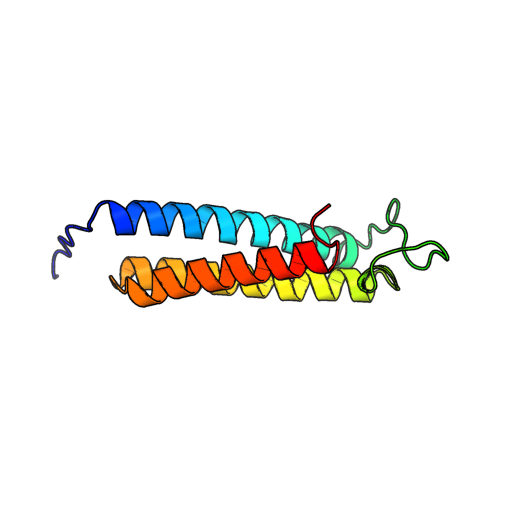75 ? -0.674 -1.767 2.394 1.00 98.12 75 TYR A C 1
ATOM 586 O O . TYR A 1 75 ? -1.604 -1.861 3.194 1.00 98.12 75 TYR A O 1
ATOM 594 N N . LEU A 1 76 ? 0.164 -2.781 2.162 1.00 97.81 76 LEU A N 1
ATOM 595 C CA . LEU A 1 76 ? 0.045 -4.079 2.830 1.00 97.81 76 LEU A CA 1
ATOM 596 C C . LEU A 1 76 ? 0.269 -3.963 4.346 1.00 97.81 76 LEU A C 1
ATOM 598 O O . LEU A 1 76 ? -0.463 -4.565 5.133 1.00 97.81 76 LEU A O 1
ATOM 602 N N . LEU A 1 77 ? 1.241 -3.150 4.767 1.00 97.94 77 LEU A N 1
ATOM 603 C CA . LEU A 1 77 ? 1.482 -2.851 6.175 1.00 97.94 77 LEU A CA 1
ATOM 604 C C . LEU A 1 77 ? 0.293 -2.103 6.790 1.00 97.94 77 LEU A C 1
ATOM 606 O O . LEU A 1 77 ? -0.171 -2.475 7.867 1.00 97.94 77 LEU A O 1
ATOM 610 N N . SER A 1 78 ? -0.237 -1.093 6.092 1.00 97.12 78 SER A N 1
ATOM 611 C CA . SER A 1 78 ? -1.441 -0.363 6.510 1.00 97.12 78 SER A CA 1
ATOM 612 C C . SER A 1 78 ? -2.646 -1.301 6.659 1.00 97.12 78 SER A C 1
ATOM 614 O O . SER A 1 78 ? -3.356 -1.240 7.663 1.00 97.12 78 SER A O 1
ATOM 616 N N . LEU A 1 79 ? -2.831 -2.242 5.725 1.00 97.19 79 LEU A N 1
ATOM 617 C CA . LEU A 1 79 ? -3.870 -3.271 5.794 1.00 97.19 79 LEU A CA 1
ATOM 618 C C . LEU A 1 79 ? -3.687 -4.173 7.023 1.00 97.19 79 LEU A C 1
ATOM 620 O O . LEU A 1 79 ? -4.635 -4.375 7.784 1.00 97.19 79 LEU A O 1
ATOM 624 N N . ALA A 1 80 ? -2.476 -4.686 7.256 1.00 97.62 80 ALA A N 1
ATOM 625 C CA . ALA A 1 80 ? -2.182 -5.556 8.395 1.00 97.62 80 ALA A CA 1
ATOM 626 C C . ALA A 1 80 ? -2.429 -4.848 9.740 1.00 97.62 80 ALA A C 1
ATOM 628 O O . ALA A 1 80 ? -3.085 -5.404 10.628 1.00 97.62 80 ALA A O 1
ATOM 629 N N . ILE A 1 81 ? -1.967 -3.599 9.877 1.00 97.25 81 ILE A N 1
ATOM 630 C CA . ILE A 1 81 ? -2.210 -2.775 11.069 1.00 97.25 81 ILE A CA 1
ATOM 631 C C . ILE A 1 81 ? -3.703 -2.459 11.201 1.00 97.25 81 ILE A C 1
ATOM 633 O O . ILE A 1 81 ? -4.234 -2.534 12.307 1.00 97.25 81 ILE A O 1
ATOM 637 N N . GLY A 1 82 ? -4.404 -2.168 10.103 1.00 95.94 82 GLY A N 1
ATOM 638 C CA . GLY A 1 82 ? -5.841 -1.897 10.085 1.00 95.94 82 GLY A CA 1
ATOM 639 C C . GLY A 1 82 ? -6.676 -3.087 10.565 1.00 95.94 82 GLY A C 1
ATOM 640 O O . GLY A 1 82 ? -7.543 -2.928 11.427 1.00 95.94 82 GLY A O 1
ATOM 641 N N . VAL A 1 83 ? -6.371 -4.298 10.085 1.00 96.44 83 VAL A N 1
ATOM 642 C CA . VAL A 1 83 ? -7.001 -5.550 10.542 1.00 96.44 83 VAL A CA 1
ATOM 643 C C . VAL A 1 83 ? -6.721 -5.787 12.024 1.00 96.44 83 VAL A C 1
ATOM 645 O O . VAL A 1 83 ? -7.648 -6.029 12.803 1.00 96.44 83 VAL A O 1
ATOM 648 N N . TRP A 1 84 ? -5.463 -5.657 12.449 1.00 96.62 84 TRP A N 1
ATOM 649 C CA . TRP A 1 84 ? -5.094 -5.792 13.858 1.00 96.62 84 TRP A CA 1
ATOM 650 C C . TRP A 1 84 ? -5.812 -4.764 14.745 1.00 96.62 84 TRP A C 1
ATOM 652 O O . TRP A 1 84 ? -6.365 -5.12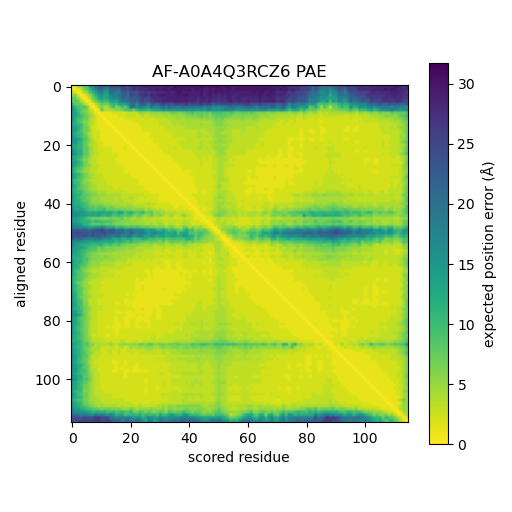2 15.788 1.00 96.62 84 TRP A O 1
ATOM 662 N N . ALA A 1 85 ? -5.857 -3.498 14.327 1.00 94.25 85 ALA A N 1
ATOM 663 C CA . ALA A 1 85 ? -6.507 -2.412 15.049 1.00 94.25 85 ALA A CA 1
ATOM 664 C C . ALA A 1 85 ? -8.011 -2.654 15.176 1.00 94.25 85 ALA A C 1
ATOM 666 O O . ALA A 1 85 ? -8.581 -2.442 16.249 1.00 94.25 85 ALA A O 1
ATOM 667 N N . PHE A 1 86 ? -8.648 -3.157 14.118 1.00 93.38 86 PHE A N 1
ATOM 668 C CA . PHE A 1 86 ? -10.049 -3.546 14.147 1.00 93.38 86 PHE A CA 1
ATOM 669 C C . PHE A 1 86 ? -10.297 -4.671 15.160 1.00 93.38 86 PHE A C 1
ATOM 671 O O . PHE A 1 86 ? -11.178 -4.539 16.016 1.00 93.38 86 PHE A O 1
ATOM 678 N N . ILE A 1 87 ? -9.485 -5.738 15.140 1.00 92.31 87 ILE A N 1
ATOM 679 C CA . ILE A 1 87 ? -9.558 -6.861 16.096 1.00 92.31 87 ILE A CA 1
ATOM 680 C C . ILE A 1 87 ? -9.360 -6.376 17.540 1.00 92.31 87 ILE A C 1
ATOM 682 O O . ILE A 1 87 ? -10.111 -6.772 18.429 1.00 92.31 87 ILE A O 1
ATOM 686 N N . ARG A 1 88 ? -8.395 -5.479 17.777 1.00 91.19 88 ARG A N 1
ATOM 687 C CA . ARG A 1 88 ? -8.071 -4.915 19.101 1.00 91.19 88 ARG A CA 1
ATOM 688 C C . ARG A 1 88 ? -8.948 -3.729 19.519 1.00 91.19 88 ARG A C 1
ATOM 690 O O . ARG A 1 88 ? -8.691 -3.141 20.568 1.00 91.19 88 ARG A O 1
ATOM 697 N N . VAL A 1 89 ? -9.968 -3.380 18.731 1.00 86.00 89 VAL A N 1
ATOM 698 C CA . VAL A 1 89 ? -10.914 -2.278 19.002 1.00 86.00 89 VAL A CA 1
ATOM 699 C C . VAL A 1 89 ? -10.209 -0.919 19.161 1.00 86.00 89 VAL A C 1
ATOM 701 O O . VAL A 1 89 ? -10.606 -0.057 19.941 1.00 86.00 89 VAL A O 1
ATOM 704 N N . LYS A 1 90 ? -9.126 -0.703 18.411 1.00 89.56 90 LYS A N 1
ATOM 705 C CA . LYS A 1 90 ? -8.323 0.526 18.433 1.00 89.56 90 LYS A CA 1
ATOM 706 C C . LYS A 1 90 ? -8.774 1.486 17.329 1.00 89.56 90 LYS A C 1
ATOM 708 O O . LYS A 1 90 ? -8.086 1.655 16.326 1.00 89.56 90 LYS A O 1
ATOM 713 N N . LYS A 1 91 ? -9.921 2.149 17.527 1.00 89.50 91 LYS A N 1
ATOM 714 C CA . LYS A 1 91 ? -10.523 3.071 16.538 1.00 89.50 91 LYS A CA 1
ATOM 715 C C . LYS A 1 91 ? -9.560 4.168 16.060 1.00 89.50 91 LYS A C 1
ATOM 717 O O . LYS A 1 91 ? -9.482 4.409 14.863 1.00 89.50 91 LYS A O 1
ATOM 722 N N . ASN A 1 92 ? -8.774 4.768 16.957 1.00 92.75 92 ASN A N 1
ATOM 723 C CA . ASN A 1 92 ? -7.808 5.817 16.589 1.00 92.75 92 ASN A CA 1
ATOM 724 C C . ASN A 1 92 ? -6.717 5.308 15.635 1.00 92.75 92 ASN A C 1
ATOM 726 O O . ASN A 1 92 ? -6.317 6.023 14.724 1.00 92.75 92 ASN A O 1
ATOM 730 N N . VAL A 1 93 ? -6.269 4.060 15.809 1.00 94.50 93 VAL A N 1
ATOM 731 C CA . VAL A 1 93 ? -5.286 3.442 14.907 1.00 94.50 93 VAL A CA 1
ATOM 732 C C . VAL A 1 93 ? -5.924 3.143 13.552 1.00 94.50 93 VAL A C 1
ATOM 734 O O . VAL A 1 93 ? -5.287 3.335 12.524 1.00 94.50 93 VAL A O 1
ATOM 737 N N . LEU A 1 94 ? -7.196 2.737 13.533 1.00 93.75 94 LEU A N 1
ATOM 738 C CA . LEU A 1 94 ? -7.930 2.526 12.289 1.00 93.75 94 LEU A CA 1
ATOM 739 C C . LEU A 1 94 ? -8.113 3.837 11.501 1.00 93.75 94 LEU A C 1
ATOM 741 O O . LEU A 1 94 ? -7.893 3.850 10.295 1.00 93.75 94 LEU A O 1
ATOM 745 N N . ILE A 1 95 ? -8.431 4.946 12.185 1.00 95.88 95 ILE A N 1
ATOM 746 C CA . ILE A 1 95 ? -8.471 6.292 11.580 1.00 95.88 95 ILE A CA 1
ATOM 747 C C . ILE A 1 95 ? -7.093 6.663 11.029 1.00 95.88 95 ILE A C 1
ATOM 749 O O . ILE A 1 95 ? -6.996 7.125 9.900 1.00 95.88 95 ILE A O 1
ATOM 753 N N . PHE A 1 96 ? -6.025 6.423 11.792 1.00 96.88 96 PHE A N 1
ATOM 754 C CA . PHE A 1 96 ? -4.665 6.680 11.328 1.00 96.88 96 PHE A CA 1
ATOM 755 C C . PHE A 1 96 ? -4.325 5.881 10.060 1.00 96.88 96 PHE A C 1
ATOM 757 O O . PHE A 1 96 ? -3.834 6.466 9.100 1.00 96.88 96 PHE A O 1
ATOM 764 N N . CYS A 1 97 ? -4.644 4.582 10.009 1.00 96.44 97 CYS A N 1
ATOM 765 C CA . CYS A 1 97 ? -4.418 3.753 8.818 1.00 96.44 97 CYS A CA 1
ATOM 766 C C . CYS A 1 97 ? -5.194 4.286 7.609 1.00 96.44 97 CYS A C 1
ATOM 768 O O . CYS A 1 97 ? -4.639 4.392 6.516 1.00 96.44 97 CYS A O 1
ATOM 770 N N . PHE A 1 98 ? -6.457 4.674 7.807 1.00 96.62 98 PHE A N 1
ATOM 771 C CA . PHE A 1 98 ? -7.269 5.298 6.767 1.00 96.62 98 PHE A CA 1
ATOM 772 C C . PHE A 1 98 ? -6.628 6.594 6.246 1.00 96.62 98 PHE A C 1
ATOM 774 O O . PHE A 1 98 ? -6.420 6.735 5.043 1.00 96.62 98 PHE A O 1
ATOM 781 N N . SER A 1 99 ? -6.243 7.503 7.145 1.00 97.38 99 SER A N 1
ATOM 782 C CA . SER A 1 99 ? -5.621 8.785 6.793 1.00 97.38 99 SER A CA 1
ATOM 783 C C . SER A 1 99 ? -4.275 8.621 6.089 1.00 97.38 99 SER A C 1
ATOM 785 O O . SER A 1 99 ? -4.018 9.307 5.104 1.00 97.38 99 SER A O 1
ATOM 787 N N . VAL A 1 100 ? -3.425 7.698 6.551 1.00 97.06 100 VAL A N 1
ATOM 788 C CA . VAL A 1 100 ? -2.152 7.379 5.885 1.00 97.06 100 VAL A CA 1
ATOM 789 C C . VAL A 1 100 ? -2.410 6.856 4.479 1.00 97.06 100 VAL A C 1
ATOM 791 O O . VAL A 1 100 ? -1.751 7.276 3.538 1.00 97.06 100 VAL A O 1
ATOM 794 N N . SER A 1 101 ? -3.397 5.981 4.317 1.00 95.94 101 SER A N 1
ATOM 795 C CA . SER A 1 101 ? -3.725 5.411 3.011 1.00 95.94 101 SER A CA 1
ATOM 796 C C . SER A 1 101 ? -4.241 6.478 2.042 1.00 95.94 101 SER A C 1
ATOM 798 O O . SER A 1 101 ? -3.801 6.511 0.899 1.00 95.94 101 SER A O 1
ATOM 800 N N . LEU A 1 102 ? -5.086 7.409 2.504 1.00 96.88 102 LEU A N 1
ATOM 801 C CA . LEU A 1 102 ? -5.487 8.576 1.710 1.00 96.88 102 LEU A CA 1
ATOM 802 C C . LEU A 1 102 ? -4.290 9.448 1.323 1.00 96.88 102 LEU A C 1
ATOM 804 O O . LEU A 1 102 ? -4.182 9.872 0.177 1.00 96.88 102 LEU A O 1
ATOM 808 N N . PHE A 1 103 ? -3.379 9.701 2.262 1.00 97.19 103 PHE A N 1
ATOM 809 C CA . PHE A 1 103 ? -2.171 10.472 1.989 1.00 97.19 103 PHE A CA 1
ATOM 810 C C . PHE A 1 103 ? -1.284 9.799 0.930 1.00 97.19 103 PHE A C 1
ATOM 812 O O . PHE A 1 103 ? -0.804 10.475 0.025 1.00 97.19 103 PHE A O 1
ATOM 819 N N . LEU A 1 104 ? -1.109 8.475 0.997 1.00 95.81 104 LEU A N 1
ATOM 820 C CA . LEU A 1 104 ? -0.360 7.718 -0.009 1.00 95.81 104 LEU A CA 1
ATOM 821 C C . LEU A 1 104 ? -1.007 7.816 -1.396 1.00 95.81 104 LEU A C 1
ATOM 823 O O . LEU A 1 104 ? -0.293 8.029 -2.372 1.00 95.81 104 LEU A O 1
ATOM 827 N N . ILE A 1 105 ? -2.337 7.731 -1.481 1.00 95.12 105 ILE A N 1
ATOM 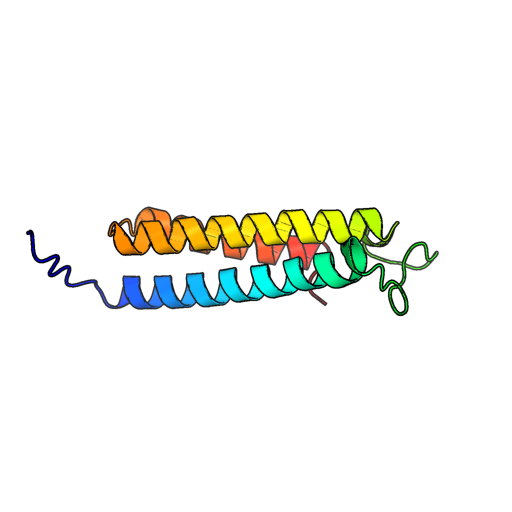828 C CA . ILE A 1 105 ? -3.068 7.884 -2.748 1.00 95.12 105 ILE A CA 1
ATOM 829 C C . ILE A 1 105 ? -2.862 9.285 -3.321 1.00 95.12 105 ILE A C 1
ATOM 831 O O . ILE A 1 105 ? -2.548 9.427 -4.499 1.00 95.12 105 ILE A O 1
ATOM 835 N N . LEU A 1 106 ? -2.987 10.325 -2.492 1.00 95.19 106 LEU A N 1
ATOM 836 C CA . LEU A 1 106 ? -2.723 11.699 -2.920 1.00 95.19 106 LEU A CA 1
ATOM 837 C C . LEU A 1 106 ? -1.288 11.863 -3.419 1.00 95.19 106 LEU A C 1
ATOM 839 O O . LEU A 1 106 ? -1.063 12.511 -4.436 1.00 95.19 106 LEU A O 1
ATOM 843 N N . LEU A 1 107 ? -0.320 11.249 -2.741 1.00 94.25 107 LEU A N 1
ATOM 844 C CA . LEU A 1 107 ? 1.073 11.289 -3.164 1.00 94.25 107 LE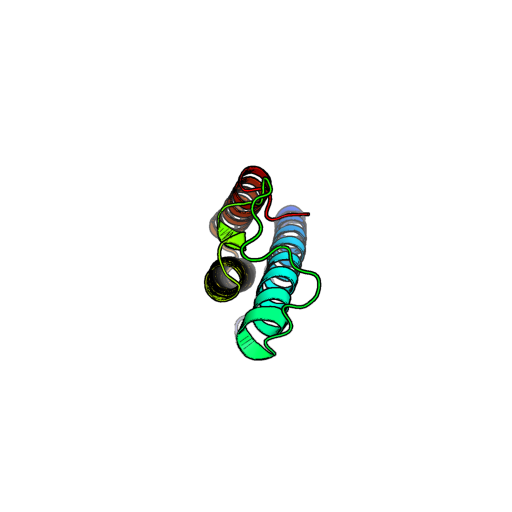U A CA 1
ATOM 845 C C . LEU A 1 107 ? 1.271 10.595 -4.522 1.00 94.25 107 LEU A C 1
ATOM 847 O O . LEU A 1 107 ? 1.981 11.138 -5.361 1.00 94.25 107 LEU A O 1
ATOM 851 N N . GLN A 1 108 ? 0.606 9.463 -4.769 1.00 92.38 108 GLN A N 1
ATOM 852 C CA . GLN A 1 108 ? 0.630 8.771 -6.067 1.00 92.38 108 GLN A CA 1
ATOM 853 C C . GLN A 1 108 ? -0.040 9.577 -7.189 1.00 92.38 108 GLN A C 1
ATOM 855 O O . GLN A 1 108 ? 0.464 9.601 -8.311 1.00 92.38 108 GLN A O 1
ATOM 860 N N . LEU A 1 109 ? -1.134 10.279 -6.889 1.00 91.44 109 LEU A N 1
ATOM 861 C CA . LEU A 1 109 ? -1.795 11.183 -7.834 1.00 91.44 109 LEU A CA 1
ATOM 862 C C . LEU A 1 109 ? -0.879 12.352 -8.214 1.00 91.44 109 LEU A C 1
ATOM 864 O O . LEU A 1 109 ? -0.727 12.672 -9.389 1.00 91.44 109 LEU A O 1
ATOM 868 N N . LEU A 1 110 ? -0.215 12.962 -7.228 1.00 89.94 110 LEU A N 1
ATOM 869 C CA . LEU A 1 110 ? 0.704 14.081 -7.455 1.00 89.94 110 LEU A CA 1
ATOM 870 C C . LEU A 1 110 ? 1.954 13.678 -8.248 1.00 89.94 110 LEU A C 1
ATOM 872 O O . LEU A 1 110 ? 2.533 14.515 -8.938 1.00 89.94 110 LEU A O 1
ATOM 876 N N . THR A 1 111 ? 2.387 12.419 -8.154 1.00 86.81 111 THR A N 1
ATOM 877 C CA . THR A 1 111 ? 3.519 11.905 -8.934 1.00 86.81 111 THR A CA 1
ATOM 878 C C . THR A 1 111 ? 3.123 11.404 -10.323 1.00 86.81 111 THR A C 1
ATOM 880 O O . THR A 1 111 ? 4.023 11.107 -11.108 1.00 86.81 111 THR A O 1
ATOM 883 N N . GLY A 1 112 ? 1.826 11.318 -10.642 1.00 82.00 112 GLY A N 1
ATOM 884 C CA . GLY A 1 112 ? 1.328 10.728 -11.890 1.00 82.00 112 GLY A CA 1
ATOM 885 C C . GLY A 1 112 ? 1.473 9.203 -11.939 1.00 82.00 112 GLY A C 1
ATOM 886 O O . GLY A 1 112 ? 1.676 8.638 -13.007 1.00 82.00 112 GLY A O 1
ATOM 887 N N . GLN A 1 113 ? 1.463 8.534 -10.781 1.00 79.06 113 GLN A N 1
ATOM 888 C CA . GLN A 1 113 ? 1.569 7.073 -10.672 1.00 79.06 113 GLN A CA 1
ATOM 889 C C . GLN A 1 113 ? 0.219 6.354 -10.804 1.00 79.06 113 GLN A C 1
ATOM 891 O O . GLN A 1 113 ? 0.197 5.144 -10.989 1.00 79.06 113 GLN A O 1
ATOM 896 N N . SER A 1 114 ? -0.898 7.067 -10.692 1.00 62.84 114 SER A N 1
ATOM 897 C CA . SER A 1 114 ? -2.240 6.481 -10.596 1.00 62.84 114 SER A CA 1
ATOM 898 C C . SER A 1 114 ? -3.049 6.479 -11.903 1.00 62.84 114 SER A C 1
ATOM 900 O O . SER A 1 114 ? -4.275 6.521 -11.818 1.00 62.84 114 SER A O 1
ATOM 902 N N . ASP A 1 115 ? -2.390 6.450 -13.063 1.00 48.28 115 ASP A N 1
ATOM 903 C CA . ASP A 1 115 ? -3.037 6.284 -14.378 1.00 48.28 115 ASP A CA 1
ATOM 904 C C . ASP A 1 115 ? -2.881 4.849 -14.900 1.00 48.28 115 ASP A C 1
ATOM 906 O O . ASP A 1 115 ? -1.730 4.348 -14.908 1.00 48.28 115 ASP A O 1
#

Solvent-accessible surface area (backbone atoms only — not comparable to full-atom values): 6269 Å² total; per-residue (Å²): 135,83,80,82,79,72,85,71,58,71,66,59,53,51,52,48,52,54,35,44,53,52,23,48,51,52,15,48,54,23,39,48,49,17,41,40,34,56,70,68,58,57,56,84,94,57,76,54,64,54,94,63,100,63,48,80,50,39,62,34,59,69,49,36,16,50,53,24,38,54,51,12,50,52,23,46,48,37,33,54,52,30,54,51,20,59,76,70,68,34,63,69,56,34,52,47,34,39,53,51,50,52,51,51,51,52,51,32,54,76,57,64,66,75,122

Foldseek 3Di:
DDPPPPPDDPVLVVLLVLLQCLLVVLLCVLVVLLCCCVPVVPCPPQCACPPDPDQPQSVHSNSSSVVSNVRSVLSVVLNVQSVVCSVVVPSVSSVVSSVVSVVSVVVCVVRVNPD